Protein AF-A0A396SJG1-F1 (afdb_monomer_lite)

Secondary structure (DSSP, 8-state):
---EEEEEEETTEEEEEEE---SSS--EEEEEEETTEE-B-TTSSSBPEEEE-TT--HHHHHHHHHHHHHHHHHHT---

Radius of gyration: 13.0 Å; chains: 1; bounding box: 29×34×36 Å

Sequence (79 aa):
MIAAIDKIKVEEYEFLLEYKNEREGLPYVLWVFKNGEPLMQHHQPDQINMNFPANFSRAFLVDVCHRFVSNEQLNACPA

Foldseek 3Di:
DFPFPDWDDDPQKIWTWGQPDDDPQQRIKIFIDGNNHFDADPPDNDGDIDGHGPDDDPVVVVVVVVVVVVVVVVVPDDD

pLDDT: mean 77.34, std 14.96, range [27.94, 90.62]

Organism: NCBI:txid2304605

Structure (mmCIF, N/CA/C/O backbone):
data_AF-A0A396SJG1-F1
#
_entry.id   AF-A0A396SJG1-F1
#
loop_
_atom_site.group_PDB
_atom_site.id
_atom_site.type_symbol
_atom_site.label_atom_id
_atom_site.label_alt_id
_atom_site.label_comp_id
_atom_site.label_asym_id
_atom_site.label_entity_id
_atom_site.label_seq_id
_atom_site.pdbx_PDB_ins_code
_atom_site.Cartn_x
_atom_site.Cartn_y
_atom_site.Cartn_z
_atom_site.occupancy
_atom_site.B_iso_or_equiv
_atom_site.auth_seq_id
_atom_site.auth_comp_id
_atom_site.auth_asym_id
_atom_site.auth_atom_id
_atom_site.pdbx_PDB_model_num
ATOM 1 N N . MET A 1 1 ? 3.473 18.305 0.844 1.00 44.12 1 MET A N 1
ATOM 2 C CA . MET A 1 1 ? 2.226 17.905 0.163 1.00 44.12 1 MET A CA 1
ATOM 3 C C . MET A 1 1 ? 2.575 16.658 -0.637 1.00 44.12 1 MET A C 1
ATOM 5 O O . MET A 1 1 ? 3.402 16.770 -1.528 1.00 44.12 1 MET A O 1
ATOM 9 N N . ILE A 1 2 ? 2.085 15.483 -0.229 1.00 51.16 2 ILE A N 1
ATOM 10 C CA . ILE A 1 2 ? 2.305 14.213 -0.945 1.00 51.16 2 ILE A CA 1
ATOM 11 C C . ILE A 1 2 ? 1.437 14.251 -2.203 1.00 51.16 2 ILE A C 1
ATOM 13 O O . ILE A 1 2 ? 0.227 14.462 -2.102 1.00 51.16 2 ILE A O 1
ATOM 17 N N . ALA A 1 3 ? 2.037 14.101 -3.382 1.00 57.19 3 ALA A N 1
ATOM 18 C CA . ALA A 1 3 ? 1.292 13.999 -4.632 1.00 57.19 3 ALA A CA 1
ATOM 19 C C . ALA A 1 3 ? 0.803 12.550 -4.786 1.00 57.19 3 ALA A C 1
ATOM 21 O O . ALA A 1 3 ? 1.434 11.736 -5.458 1.00 57.19 3 ALA A O 1
ATOM 22 N N . ALA A 1 4 ? -0.290 12.214 -4.095 1.00 61.19 4 ALA A N 1
ATOM 23 C CA . ALA A 1 4 ? -0.909 10.898 -4.208 1.00 61.19 4 ALA A CA 1
ATOM 24 C C . ALA A 1 4 ? -1.488 10.716 -5.620 1.00 61.19 4 ALA A C 1
ATOM 26 O O . ALA A 1 4 ? -2.253 11.552 -6.100 1.00 61.19 4 ALA A O 1
ATOM 27 N N . ILE A 1 5 ? -1.104 9.624 -6.273 1.00 74.88 5 ILE A N 1
ATOM 28 C CA . ILE A 1 5 ? -1.515 9.262 -7.634 1.00 74.88 5 ILE A CA 1
ATOM 29 C C . ILE A 1 5 ? -2.802 8.444 -7.607 1.00 74.88 5 ILE A C 1
ATOM 31 O O . ILE A 1 5 ? -3.663 8.620 -8.465 1.00 74.88 5 ILE A O 1
ATOM 35 N N . ASP A 1 6 ? -2.948 7.573 -6.611 1.00 82.31 6 ASP A N 1
ATOM 36 C CA . ASP A 1 6 ? -4.181 6.828 -6.376 1.00 82.31 6 ASP A CA 1
ATOM 37 C C . ASP A 1 6 ? -4.443 6.729 -4.869 1.00 82.31 6 ASP A C 1
ATOM 39 O O . ASP A 1 6 ? -3.526 6.799 -4.044 1.00 82.31 6 ASP A O 1
ATOM 43 N N . LYS A 1 7 ? -5.717 6.602 -4.513 1.00 86.62 7 LYS A N 1
ATOM 44 C CA . LYS A 1 7 ? -6.194 6.519 -3.139 1.00 86.62 7 LYS A CA 1
ATOM 45 C C . LYS A 1 7 ? -7.293 5.475 -3.056 1.00 86.62 7 LYS A C 1
ATOM 47 O O . LYS A 1 7 ? -8.357 5.631 -3.653 1.00 86.62 7 LYS A O 1
ATOM 52 N N . ILE A 1 8 ? -7.053 4.443 -2.256 1.00 88.44 8 ILE A N 1
ATOM 53 C CA . ILE A 1 8 ? -8.005 3.359 -2.018 1.00 88.44 8 ILE A CA 1
ATOM 54 C C . ILE A 1 8 ? -8.438 3.422 -0.558 1.00 88.44 8 ILE A C 1
ATOM 56 O O . ILE A 1 8 ? -7.604 3.502 0.338 1.00 88.44 8 ILE A O 1
ATOM 60 N N . LYS A 1 9 ? -9.747 3.390 -0.311 1.00 88.56 9 LYS A N 1
ATOM 61 C CA . LYS A 1 9 ? -10.310 3.284 1.038 1.00 88.56 9 LYS A CA 1
ATOM 62 C C . LYS A 1 9 ? -10.955 1.921 1.208 1.00 88.56 9 LYS A C 1
ATOM 64 O O . LYS A 1 9 ? -11.777 1.537 0.379 1.00 88.56 9 LYS A O 1
ATOM 69 N N . VAL A 1 10 ? -10.594 1.228 2.279 1.00 87.25 10 VAL A N 1
ATOM 70 C CA . VAL A 1 10 ? -11.179 -0.055 2.669 1.00 87.25 10 VAL A CA 1
ATOM 71 C C . VAL A 1 10 ? -11.485 0.030 4.157 1.00 87.25 10 VAL A C 1
ATOM 73 O O . VAL A 1 10 ? -10.569 0.043 4.971 1.00 87.25 10 VAL A O 1
ATOM 76 N N . GLU A 1 11 ? -12.770 0.113 4.505 1.00 87.12 11 GLU A N 1
ATOM 77 C CA . GLU A 1 11 ? -13.229 0.258 5.895 1.00 87.12 11 GLU A CA 1
ATOM 78 C C . GLU A 1 11 ? -12.571 1.460 6.606 1.00 87.12 11 GLU A C 1
ATOM 80 O O . GLU A 1 11 ? -12.678 2.593 6.133 1.00 87.12 11 GLU A O 1
ATOM 85 N N . GLU A 1 12 ? -11.898 1.223 7.734 1.00 87.94 12 GLU A N 1
ATOM 86 C CA . GLU A 1 12 ? -11.139 2.222 8.493 1.00 87.94 12 GLU A CA 1
ATOM 87 C C . GLU A 1 12 ? -9.730 2.485 7.936 1.00 87.94 12 GLU A C 1
ATOM 89 O O . GLU A 1 12 ? -9.037 3.385 8.414 1.00 87.94 12 GLU A O 1
ATOM 94 N N . TYR A 1 13 ? -9.306 1.734 6.917 1.00 88.62 13 TYR A N 1
ATOM 95 C CA . TYR A 1 13 ? -7.994 1.863 6.299 1.00 88.62 13 TYR A CA 1
ATOM 96 C C . TYR A 1 13 ? -8.047 2.727 5.036 1.00 88.62 13 TYR A C 1
ATOM 98 O O . TYR A 1 13 ? -8.957 2.657 4.204 1.00 88.62 13 TYR A O 1
ATOM 106 N N . GLU A 1 14 ? -7.014 3.538 4.863 1.00 90.62 14 GLU A N 1
ATOM 107 C CA . GLU A 1 14 ? -6.801 4.380 3.699 1.00 90.62 14 GLU A CA 1
ATOM 108 C C . GLU A 1 14 ? -5.391 4.135 3.156 1.00 90.62 14 GLU A C 1
ATOM 110 O O . GLU A 1 14 ? -4.400 4.238 3.869 1.00 90.62 14 GLU A O 1
ATOM 115 N N . PHE A 1 15 ? -5.304 3.793 1.877 1.00 90.31 15 PHE A N 1
ATOM 116 C CA . PHE A 1 15 ? -4.064 3.480 1.187 1.00 90.31 15 PHE A CA 1
ATOM 117 C C . PHE A 1 15 ? -3.773 4.582 0.170 1.00 90.31 15 PHE A C 1
ATOM 119 O O . PHE A 1 15 ? -4.590 4.828 -0.722 1.00 90.31 15 PHE A O 1
ATOM 126 N N . LEU A 1 16 ? -2.628 5.251 0.299 1.00 89.69 16 LEU A N 1
ATOM 127 C CA . LEU A 1 16 ? -2.193 6.315 -0.608 1.00 89.69 16 LEU A CA 1
ATOM 128 C C . LEU A 1 16 ? -1.011 5.844 -1.437 1.00 89.69 16 LEU A C 1
ATOM 130 O O . LEU A 1 16 ? 0.054 5.566 -0.896 1.00 89.69 16 LEU A O 1
ATOM 134 N N . LEU A 1 17 ? -1.184 5.788 -2.751 1.00 88.44 17 LEU A N 1
ATOM 135 C CA . LEU A 1 17 ? -0.106 5.467 -3.669 1.00 88.44 17 LEU A CA 1
ATOM 136 C C . LEU A 1 17 ? 0.615 6.754 -4.082 1.00 88.44 17 LEU A C 1
ATOM 138 O O . LEU A 1 17 ? 0.023 7.630 -4.709 1.00 88.44 17 LEU A O 1
ATOM 142 N N . GLU A 1 18 ? 1.895 6.860 -3.759 1.00 87.75 18 GLU A N 1
ATOM 143 C CA . GLU A 1 18 ? 2.773 7.971 -4.124 1.00 87.75 18 GLU A CA 1
ATOM 144 C C . GLU A 1 18 ? 3.848 7.497 -5.111 1.00 87.75 18 GLU A C 1
ATOM 146 O O . GLU A 1 18 ? 4.331 6.371 -5.021 1.00 87.75 18 GLU A O 1
ATOM 151 N N . TYR A 1 19 ? 4.261 8.359 -6.041 1.00 84.69 19 TYR A N 1
ATOM 152 C CA . TYR A 1 19 ? 5.462 8.128 -6.845 1.00 84.69 19 TYR A CA 1
ATOM 153 C C . TYR A 1 19 ? 6.689 8.698 -6.131 1.00 84.69 19 TYR A C 1
ATOM 155 O O . TYR A 1 19 ? 6.804 9.912 -5.966 1.00 84.69 19 TYR A O 1
ATOM 163 N N . LYS A 1 20 ? 7.612 7.827 -5.713 1.00 77.62 20 LYS A N 1
ATOM 164 C CA . LYS A 1 20 ? 8.784 8.196 -4.894 1.00 77.62 20 LYS A CA 1
ATOM 165 C C . LYS A 1 20 ? 10.099 8.260 -5.686 1.00 77.62 20 LYS A C 1
ATOM 167 O O . LYS A 1 20 ? 11.144 8.547 -5.108 1.00 77.62 20 LYS A O 1
ATOM 172 N N . ASN A 1 21 ? 10.021 8.137 -7.015 1.00 66.38 21 ASN A N 1
ATOM 173 C CA . ASN A 1 21 ? 11.127 8.217 -7.979 1.00 66.38 21 ASN A CA 1
ATOM 174 C C . ASN A 1 21 ? 11.959 6.918 -8.125 1.00 66.38 21 ASN A C 1
ATOM 176 O O . ASN A 1 21 ? 12.210 6.195 -7.164 1.00 66.38 21 ASN A O 1
ATOM 180 N N . GLU A 1 22 ? 12.369 6.628 -9.365 1.00 61.19 22 GLU A N 1
ATOM 181 C CA . GLU A 1 22 ? 12.873 5.337 -9.875 1.00 61.19 22 GLU A CA 1
ATOM 182 C C . GLU A 1 22 ? 14.298 4.961 -9.430 1.00 61.19 22 GLU A C 1
ATOM 184 O O . GLU A 1 22 ? 15.226 4.873 -10.238 1.00 61.19 22 GLU A O 1
ATOM 189 N N . ARG A 1 23 ? 14.503 4.653 -8.151 1.00 53.78 23 ARG A N 1
ATOM 190 C CA . ARG A 1 23 ? 15.617 3.768 -7.788 1.00 53.78 23 ARG A CA 1
ATOM 191 C C . ARG A 1 23 ? 15.070 2.346 -7.711 1.00 53.78 23 ARG A C 1
ATOM 193 O O . ARG A 1 23 ? 14.267 2.043 -6.845 1.00 53.78 23 ARG A O 1
ATOM 200 N N . GLU A 1 24 ? 15.490 1.499 -8.652 1.00 61.62 24 GLU A N 1
ATOM 201 C CA . GLU A 1 24 ? 15.317 0.032 -8.606 1.00 61.62 24 GLU A CA 1
ATOM 202 C C . GLU A 1 24 ? 13.951 -0.548 -9.035 1.00 61.62 24 GLU A C 1
ATOM 204 O O . GLU A 1 24 ? 13.546 -1.608 -8.569 1.00 61.62 24 GLU A O 1
ATOM 209 N N . GLY A 1 25 ? 13.235 0.087 -9.973 1.00 65.19 25 GLY A N 1
ATOM 210 C CA . GLY A 1 25 ? 12.075 -0.545 -10.637 1.00 65.19 25 GLY A CA 1
ATOM 211 C C . GLY A 1 25 ? 10.796 -0.653 -9.791 1.00 65.19 25 GLY A C 1
ATOM 212 O O . GLY A 1 25 ? 9.792 -1.188 -10.266 1.00 65.19 25 GLY A O 1
ATOM 213 N N . LEU A 1 26 ? 10.806 -0.088 -8.581 1.00 72.88 26 LEU A N 1
ATOM 214 C CA . LEU A 1 26 ? 9.647 0.074 -7.702 1.00 72.88 26 LEU A CA 1
ATOM 215 C C . LEU A 1 26 ? 9.333 1.571 -7.511 1.00 72.88 26 LEU A C 1
ATOM 217 O O . LEU A 1 26 ? 9.603 2.131 -6.451 1.00 72.88 26 LEU A O 1
ATOM 221 N N . PRO A 1 27 ? 8.822 2.263 -8.546 1.00 81.00 27 PRO A N 1
ATOM 222 C CA . PRO A 1 27 ? 8.637 3.714 -8.504 1.00 81.00 27 PRO A CA 1
ATOM 223 C C . PRO A 1 27 ? 7.516 4.170 -7.570 1.00 81.00 27 PRO A C 1
ATOM 225 O O . PRO A 1 27 ? 7.431 5.359 -7.248 1.00 81.00 27 PRO A O 1
ATOM 228 N N . T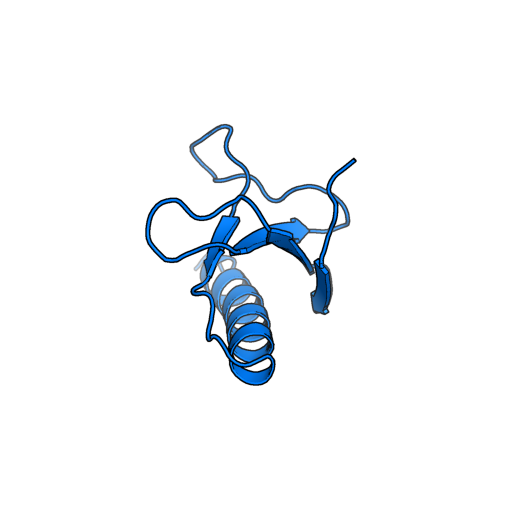YR A 1 28 ? 6.641 3.252 -7.166 1.00 86.62 28 TYR A N 1
ATOM 229 C CA . TYR A 1 28 ? 5.457 3.565 -6.390 1.00 86.62 28 TYR A CA 1
ATOM 230 C C . TYR A 1 28 ? 5.591 3.074 -4.956 1.00 86.62 28 TYR A C 1
ATOM 232 O O . TYR A 1 28 ? 6.099 1.986 -4.702 1.00 86.62 28 TYR A O 1
ATOM 240 N N . VAL A 1 29 ? 5.083 3.865 -4.022 1.00 87.38 29 VAL A N 1
ATOM 241 C CA . VAL A 1 29 ? 5.029 3.538 -2.601 1.00 87.38 29 VAL A CA 1
ATOM 242 C C . VAL A 1 29 ? 3.594 3.684 -2.134 1.00 87.38 29 VAL A C 1
ATOM 244 O O . VAL A 1 29 ? 2.992 4.745 -2.270 1.00 87.38 29 VAL A O 1
ATOM 247 N N . LEU A 1 30 ? 3.036 2.605 -1.602 1.00 88.81 30 LEU A N 1
ATOM 248 C CA . LEU A 1 30 ? 1.718 2.576 -0.996 1.00 88.81 30 LEU A CA 1
ATOM 249 C C . LEU A 1 30 ? 1.858 2.830 0.501 1.00 88.81 30 LEU A C 1
ATOM 251 O O . LEU A 1 30 ? 2.362 1.982 1.231 1.00 88.81 30 LEU A O 1
ATOM 255 N N . TRP A 1 31 ? 1.404 3.987 0.949 1.00 89.31 31 TRP A N 1
ATOM 256 C CA . TRP A 1 31 ? 1.345 4.386 2.347 1.00 89.31 31 TRP A CA 1
ATOM 257 C C . TRP A 1 31 ? 0.032 3.933 2.974 1.00 89.31 31 TRP A C 1
ATOM 259 O O . TRP A 1 31 ? -1.028 4.109 2.371 1.00 89.31 31 TRP A O 1
ATOM 269 N N . VAL A 1 32 ? 0.089 3.384 4.187 1.00 90.00 32 VAL A N 1
ATOM 270 C CA . VAL A 1 32 ? -1.101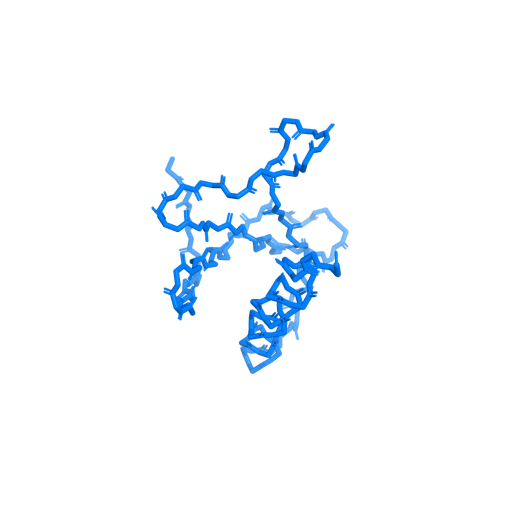 2.901 4.900 1.00 90.00 32 VAL A CA 1
ATOM 271 C C . VAL A 1 32 ? -1.485 3.867 6.014 1.00 90.00 32 VAL A C 1
ATOM 273 O O . VAL A 1 32 ? -0.648 4.288 6.813 1.00 90.00 32 VAL A O 1
ATOM 276 N N . PHE A 1 33 ? -2.767 4.194 6.079 1.00 89.44 33 PHE A N 1
ATOM 277 C CA . PHE A 1 33 ? -3.396 5.014 7.102 1.00 89.44 33 PHE A CA 1
ATOM 278 C C . PHE A 1 33 ? -4.559 4.229 7.709 1.00 89.44 33 PHE A C 1
ATOM 280 O O . PHE A 1 33 ? -5.220 3.462 7.011 1.00 89.44 33 PHE A O 1
ATOM 287 N N . LYS A 1 34 ? -4.823 4.424 8.997 1.00 87.69 34 LYS A N 1
ATOM 288 C CA . LYS A 1 34 ? -5.944 3.836 9.732 1.00 87.69 34 LYS A CA 1
ATOM 289 C C . LYS A 1 34 ? -6.632 4.949 10.516 1.00 87.69 34 LYS A C 1
ATOM 291 O O . LYS A 1 34 ? -5.966 5.707 11.211 1.00 87.69 34 LYS A O 1
ATOM 296 N N . ASN A 1 35 ? -7.944 5.100 10.362 1.00 87.69 35 ASN A N 1
ATOM 297 C CA . ASN A 1 35 ? -8.732 6.176 10.981 1.00 87.69 35 ASN A CA 1
ATOM 298 C C . ASN A 1 35 ? -8.214 7.600 10.677 1.00 87.69 35 ASN A C 1
ATOM 300 O O . ASN A 1 35 ? -8.362 8.517 11.478 1.00 87.69 35 ASN A O 1
ATOM 304 N N . GLY A 1 36 ? -7.620 7.794 9.494 1.00 84.00 36 GLY A N 1
ATOM 305 C CA . GLY A 1 36 ? -7.047 9.079 9.076 1.00 84.00 36 GLY A CA 1
ATOM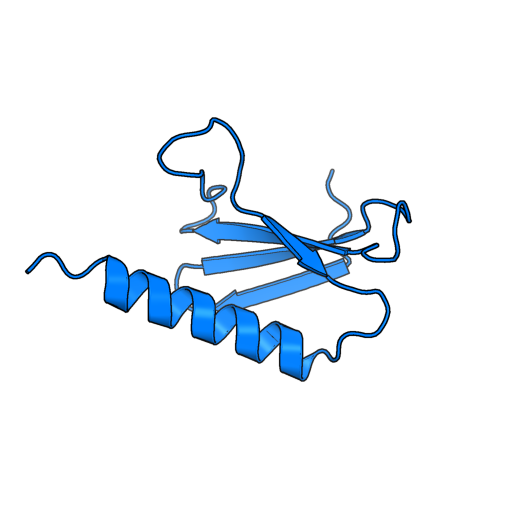 306 C C . GLY A 1 36 ? -5.648 9.365 9.628 1.00 84.00 36 GLY A C 1
ATOM 307 O O . GLY A 1 36 ? -5.067 10.387 9.269 1.00 84.00 36 GLY A O 1
ATOM 308 N N . GLU A 1 37 ? -5.082 8.463 10.432 1.00 86.31 37 GLU A N 1
ATOM 309 C CA . GLU A 1 37 ? -3.720 8.571 10.951 1.00 86.31 37 GLU A CA 1
ATOM 310 C C . GLU A 1 37 ? -2.768 7.601 10.233 1.00 86.31 37 GLU A C 1
ATOM 312 O O . GLU A 1 37 ? -3.172 6.497 9.860 1.00 86.31 37 GLU A O 1
ATOM 317 N N . PRO A 1 38 ? -1.503 7.987 9.994 1.00 86.94 38 PRO A N 1
ATOM 318 C CA . PRO A 1 38 ? -0.507 7.102 9.400 1.00 86.94 38 PRO A CA 1
ATOM 319 C C . PRO A 1 38 ? -0.272 5.878 10.292 1.00 86.94 38 PRO A C 1
ATOM 321 O O . PRO A 1 38 ? 0.068 6.006 11.467 1.00 86.94 38 PRO A O 1
ATOM 324 N N . LEU A 1 39 ? -0.443 4.680 9.730 1.00 86.44 39 LEU A N 1
ATOM 325 C CA . LEU A 1 39 ? -0.271 3.436 10.472 1.00 86.44 39 LEU A CA 1
ATOM 326 C C . LEU A 1 39 ? 1.226 3.178 10.682 1.00 86.44 39 LEU A C 1
ATOM 328 O O . LEU A 1 39 ? 1.950 2.943 9.717 1.00 86.44 39 LEU A O 1
ATOM 332 N N . MET A 1 40 ? 1.695 3.236 11.928 1.00 83.19 40 MET A N 1
ATOM 333 C CA . MET A 1 40 ? 3.111 3.056 12.277 1.00 83.19 40 MET A CA 1
ATOM 334 C C . MET A 1 40 ? 3.466 1.583 12.483 1.00 83.19 40 MET A C 1
ATOM 336 O O . MET A 1 40 ? 2.641 0.788 12.937 1.00 83.19 40 MET A O 1
ATOM 340 N N . GLN A 1 41 ? 4.707 1.208 12.174 1.00 79.31 41 GLN A N 1
ATOM 341 C CA . GLN A 1 41 ? 5.227 -0.110 12.532 1.00 79.31 41 GLN A CA 1
ATOM 342 C C . GLN A 1 41 ? 5.359 -0.239 14.058 1.00 79.31 41 GLN A C 1
ATOM 344 O O . GLN A 1 41 ? 5.852 0.663 14.725 1.00 79.31 41 GLN A O 1
ATOM 349 N N . HIS A 1 42 ? 4.986 -1.395 14.617 1.00 70.25 42 HIS A N 1
ATOM 350 C CA . HIS A 1 42 ? 4.970 -1.641 16.071 1.00 70.25 42 HIS A CA 1
ATOM 351 C C . HIS A 1 42 ? 6.318 -1.400 16.786 1.00 70.25 42 HIS A C 1
ATOM 353 O O . HIS A 1 42 ? 6.346 -1.168 17.992 1.00 70.25 42 HIS A O 1
ATOM 359 N N . HIS A 1 43 ? 7.437 -1.463 16.057 1.00 67.75 43 HIS A N 1
ATOM 360 C CA . HIS A 1 43 ? 8.791 -1.394 16.618 1.00 67.75 43 HIS A CA 1
ATOM 361 C C . HIS A 1 43 ? 9.700 -0.354 15.954 1.00 67.75 43 HIS A C 1
ATOM 363 O O . HIS A 1 43 ? 10.886 -0.300 16.270 1.00 67.75 43 HIS A O 1
ATOM 369 N N . GLN A 1 44 ? 9.178 0.459 15.035 1.00 68.38 44 GLN A N 1
ATOM 370 C CA . GLN A 1 44 ? 9.965 1.467 14.326 1.00 68.38 44 GLN A CA 1
ATOM 371 C C . GLN A 1 44 ? 9.154 2.759 14.191 1.00 68.38 44 GLN A C 1
ATOM 373 O O . GLN A 1 44 ? 7.936 2.693 14.052 1.00 68.38 44 GLN A O 1
ATOM 378 N N . PRO A 1 45 ? 9.803 3.937 14.191 1.00 74.56 45 PRO A N 1
ATOM 379 C CA . PRO A 1 45 ? 9.127 5.214 13.947 1.00 74.56 45 PRO A CA 1
ATOM 380 C C . PRO A 1 45 ? 8.637 5.366 12.494 1.00 74.56 45 PRO A C 1
ATOM 382 O O . PRO A 1 45 ? 8.131 6.422 12.122 1.00 74.56 45 PRO A O 1
ATOM 385 N N . ASP A 1 46 ? 8.811 4.335 11.668 1.00 79.50 46 ASP A N 1
ATOM 386 C CA . ASP A 1 46 ? 8.438 4.335 10.266 1.00 79.50 46 ASP A CA 1
ATOM 387 C C . ASP A 1 46 ? 6.971 3.948 10.066 1.00 79.50 46 ASP A C 1
ATOM 389 O O . ASP A 1 46 ? 6.468 2.952 10.596 1.00 79.50 46 ASP A O 1
ATOM 393 N N . GLN A 1 47 ? 6.297 4.722 9.216 1.00 82.88 47 GLN A N 1
ATOM 394 C CA . GLN A 1 47 ? 4.968 4.393 8.721 1.00 82.88 47 GLN A CA 1
ATOM 395 C C . GLN A 1 47 ? 5.028 3.128 7.856 1.00 82.88 47 GLN A C 1
ATOM 397 O O . GLN A 1 47 ? 5.930 2.960 7.027 1.00 82.88 47 GLN A O 1
ATOM 402 N N . ILE A 1 48 ? 4.032 2.256 8.006 1.00 85.12 48 ILE A N 1
ATOM 403 C CA . ILE A 1 48 ? 3.838 1.097 7.141 1.00 85.12 48 ILE A CA 1
ATOM 404 C C . ILE A 1 48 ? 3.668 1.584 5.704 1.00 85.12 48 ILE A C 1
ATOM 406 O O . ILE A 1 48 ? 2.754 2.344 5.369 1.00 85.12 48 ILE A O 1
ATOM 410 N N . ASN A 1 49 ? 4.577 1.122 4.854 1.00 85.75 49 ASN A N 1
ATOM 411 C CA . ASN A 1 49 ? 4.564 1.385 3.431 1.00 85.75 49 ASN A CA 1
ATOM 412 C C . ASN A 1 49 ? 4.964 0.130 2.652 1.00 85.75 49 ASN A C 1
ATOM 414 O O . ASN A 1 49 ? 5.652 -0.747 3.176 1.00 85.75 49 ASN A O 1
ATOM 418 N N . MET A 1 50 ? 4.504 0.035 1.407 1.00 85.81 50 MET A N 1
ATOM 419 C CA . MET A 1 50 ? 4.854 -1.050 0.493 1.00 85.81 50 MET A CA 1
ATOM 420 C C . MET A 1 50 ? 5.330 -0.483 -0.835 1.00 85.81 50 MET A C 1
ATOM 422 O O . MET A 1 50 ? 4.670 0.373 -1.416 1.00 85.81 50 MET A O 1
ATOM 426 N N . ASN A 1 51 ? 6.451 -0.988 -1.338 1.00 85.31 51 ASN A N 1
ATOM 427 C CA . ASN A 1 51 ? 6.958 -0.611 -2.652 1.00 85.31 51 ASN A CA 1
ATOM 428 C C . ASN A 1 51 ? 6.256 -1.431 -3.744 1.00 85.31 51 ASN A C 1
ATOM 430 O O . ASN A 1 51 ? 6.101 -2.646 -3.618 1.00 85.31 51 ASN A O 1
ATOM 434 N N . PHE A 1 52 ? 5.856 -0.766 -4.822 1.00 83.56 52 PHE A N 1
ATOM 435 C CA . PHE A 1 52 ? 5.096 -1.330 -5.929 1.00 83.56 52 PHE A CA 1
ATOM 436 C C . PHE A 1 52 ? 5.832 -1.125 -7.264 1.00 83.56 52 PHE A C 1
ATOM 438 O O . PHE A 1 52 ? 6.355 -0.034 -7.521 1.00 83.56 52 PHE A O 1
ATOM 445 N N . PRO A 1 53 ? 5.873 -2.153 -8.134 1.00 82.25 53 PRO A N 1
ATOM 446 C CA . PRO A 1 53 ? 6.578 -2.088 -9.412 1.00 82.25 53 PRO A CA 1
ATOM 447 C C . PRO A 1 53 ? 5.855 -1.209 -10.429 1.00 82.25 53 PRO A C 1
ATOM 449 O O . PRO A 1 53 ? 4.649 -1.034 -10.359 1.00 82.25 53 PRO A O 1
ATOM 452 N N . ALA A 1 54 ? 6.552 -0.688 -11.437 1.00 76.69 54 ALA A N 1
ATOM 453 C CA . ALA A 1 54 ? 5.931 0.233 -12.400 1.00 76.69 54 ALA A CA 1
ATOM 454 C C . ALA A 1 54 ? 4.716 -0.361 -13.153 1.00 76.69 54 ALA A C 1
ATOM 456 O O . ALA A 1 54 ? 3.835 0.364 -13.605 1.00 76.69 54 ALA A O 1
ATOM 457 N N . ASN A 1 55 ? 4.682 -1.687 -13.298 1.00 80.50 55 ASN A N 1
ATOM 458 C CA . ASN A 1 55 ? 3.747 -2.439 -14.131 1.00 80.50 55 ASN A CA 1
ATOM 459 C C . ASN A 1 55 ? 2.663 -3.202 -13.342 1.00 80.50 55 ASN A C 1
ATOM 461 O O . ASN A 1 55 ? 2.089 -4.153 -13.878 1.00 80.50 55 ASN A O 1
ATOM 465 N N . PHE A 1 56 ? 2.374 -2.840 -12.085 1.00 81.00 56 PHE A N 1
ATOM 466 C CA . PHE A 1 56 ? 1.281 -3.492 -11.353 1.00 81.00 56 PHE A CA 1
ATOM 467 C C . PHE A 1 56 ? -0.088 -3.145 -11.965 1.00 81.00 56 PHE A C 1
ATOM 469 O O . PHE A 1 56 ? -0.303 -2.064 -12.512 1.00 81.00 56 PHE A O 1
ATOM 476 N N . SER A 1 57 ? -1.053 -4.061 -11.852 1.00 85.00 57 SER A N 1
ATOM 477 C CA . SER A 1 57 ? -2.434 -3.794 -12.257 1.00 85.00 57 SER A CA 1
ATOM 478 C C . SER A 1 57 ? -3.231 -3.196 -11.099 1.00 85.00 57 SER A C 1
ATOM 480 O O . SER A 1 57 ? -3.056 -3.573 -9.940 1.00 85.00 57 SER A O 1
ATOM 482 N N . ARG A 1 58 ? -4.179 -2.303 -11.396 1.00 83.56 58 ARG A N 1
ATOM 483 C CA . ARG A 1 58 ? -5.066 -1.741 -10.364 1.00 83.56 58 ARG A CA 1
ATOM 484 C C . ARG A 1 58 ? -5.816 -2.826 -9.578 1.00 83.56 58 ARG A C 1
ATOM 486 O O . ARG A 1 58 ? -6.001 -2.687 -8.377 1.00 83.56 58 ARG A O 1
ATOM 493 N N . ALA A 1 59 ? -6.203 -3.919 -10.240 1.00 86.62 59 ALA A N 1
ATOM 494 C CA . ALA A 1 59 ? -6.840 -5.066 -9.593 1.00 86.62 59 ALA A CA 1
ATOM 495 C C . ALA A 1 59 ? -5.923 -5.732 -8.554 1.00 86.62 59 ALA A C 1
ATOM 497 O O . ALA A 1 59 ? -6.385 -6.072 -7.470 1.00 86.62 59 ALA A O 1
ATOM 498 N N . PHE A 1 60 ? -4.627 -5.861 -8.853 1.00 86.81 60 PHE A N 1
ATOM 499 C CA . PHE A 1 60 ? -3.63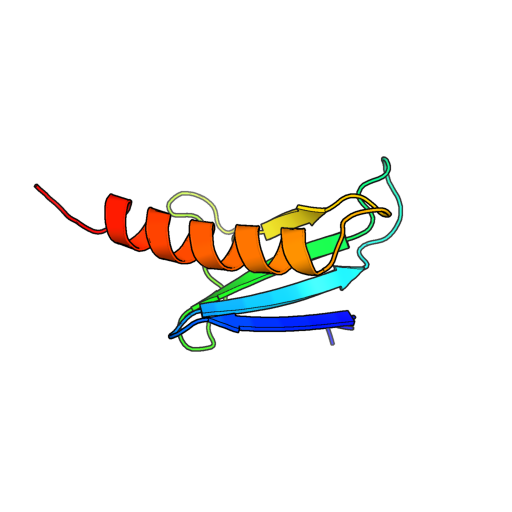9 -6.353 -7.896 1.00 86.81 60 PHE A CA 1
ATOM 500 C C . PHE A 1 60 ? -3.504 -5.414 -6.693 1.00 86.81 60 PHE A C 1
ATOM 502 O O . PHE A 1 60 ? -3.498 -5.881 -5.562 1.00 86.81 60 PHE A O 1
ATOM 509 N N . LEU A 1 61 ? -3.465 -4.096 -6.916 1.00 86.00 61 LEU A N 1
ATOM 510 C CA . LEU A 1 61 ? -3.395 -3.112 -5.829 1.00 86.00 61 LEU A CA 1
ATOM 511 C C . LEU A 1 61 ? -4.601 -3.228 -4.881 1.00 86.00 61 LEU A C 1
ATOM 513 O O . LEU A 1 61 ? -4.433 -3.282 -3.666 1.00 86.00 61 LEU A O 1
ATOM 517 N N . VAL A 1 62 ? -5.807 -3.328 -5.444 1.00 87.44 62 VAL A N 1
ATOM 518 C CA . VAL A 1 62 ? -7.048 -3.520 -4.682 1.00 87.44 62 VAL A CA 1
ATOM 519 C C . VAL A 1 62 ? -7.017 -4.839 -3.900 1.00 87.44 62 VAL A C 1
ATOM 521 O O . VAL A 1 62 ? -7.313 -4.834 -2.706 1.00 87.44 62 VAL A O 1
ATOM 524 N N . ASP A 1 63 ? -6.607 -5.949 -4.524 1.00 89.44 63 ASP A N 1
ATOM 525 C CA . ASP A 1 63 ? -6.470 -7.251 -3.852 1.00 89.44 63 ASP A CA 1
ATOM 526 C C . ASP A 1 63 ? -5.484 -7.185 -2.673 1.00 89.44 63 ASP A C 1
ATOM 528 O O . ASP A 1 63 ? -5.798 -7.654 -1.579 1.00 89.44 63 ASP A O 1
ATOM 532 N N . VAL A 1 64 ? -4.332 -6.526 -2.852 1.00 86.94 64 VAL A N 1
ATOM 533 C CA . VAL A 1 64 ? -3.345 -6.313 -1.781 1.00 86.94 64 VAL A CA 1
ATOM 534 C C . VAL A 1 64 ? -3.944 -5.508 -0.627 1.00 86.94 64 VAL A C 1
ATOM 536 O O . VAL A 1 64 ? -3.786 -5.909 0.526 1.00 86.94 64 VAL A O 1
ATOM 539 N N . CYS A 1 65 ? -4.669 -4.420 -0.909 1.00 88.56 65 CYS A N 1
ATOM 540 C CA . CYS A 1 65 ? -5.354 -3.629 0.118 1.00 88.56 65 CYS A CA 1
ATOM 541 C C . CYS A 1 65 ? -6.364 -4.474 0.911 1.00 88.56 65 CYS A C 1
ATOM 543 O O . CYS A 1 65 ? -6.343 -4.460 2.141 1.00 88.56 65 CYS A O 1
ATOM 545 N N . HIS A 1 66 ? -7.213 -5.252 0.232 1.00 89.31 66 HIS A N 1
ATOM 546 C CA . HIS A 1 66 ? -8.193 -6.119 0.896 1.00 89.31 66 HIS A CA 1
ATOM 547 C C . HIS A 1 66 ? -7.533 -7.211 1.744 1.00 89.31 66 HIS A C 1
ATOM 549 O O . HIS A 1 66 ? -7.966 -7.464 2.873 1.00 89.31 66 HIS A O 1
ATOM 555 N N . ARG A 1 67 ? -6.466 -7.840 1.235 1.00 86.06 67 ARG A N 1
ATOM 556 C CA . ARG A 1 67 ? -5.694 -8.837 1.991 1.00 86.06 67 ARG A CA 1
ATOM 557 C C . ARG A 1 67 ? -4.998 -8.232 3.195 1.00 86.06 67 ARG A C 1
ATOM 559 O O . ARG A 1 67 ? -4.951 -8.886 4.229 1.00 86.06 67 ARG A O 1
ATOM 566 N N . PHE A 1 68 ? -4.470 -7.015 3.078 1.00 85.94 68 PHE A N 1
ATOM 567 C CA . PHE A 1 68 ? -3.832 -6.327 4.196 1.00 85.94 68 PHE A CA 1
ATOM 568 C C . PHE A 1 68 ? -4.817 -6.139 5.349 1.00 85.94 68 PHE A C 1
ATOM 570 O O . PHE A 1 68 ? -4.525 -6.574 6.457 1.00 85.94 68 PHE A O 1
ATOM 577 N N . VAL A 1 69 ? -6.003 -5.584 5.070 1.00 85.44 69 VAL A N 1
ATOM 578 C 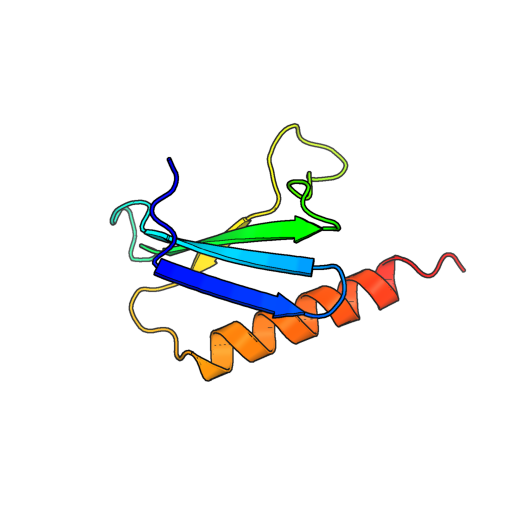CA . VAL A 1 69 ? -7.060 -5.402 6.081 1.00 85.44 69 VAL A CA 1
ATOM 579 C C . VAL A 1 69 ? -7.485 -6.746 6.678 1.00 85.44 69 VAL A C 1
ATOM 581 O O . VAL A 1 69 ? -7.555 -6.882 7.895 1.00 85.44 69 VAL A O 1
ATOM 584 N N . SER A 1 70 ? -7.684 -7.767 5.838 1.00 83.25 70 SER A N 1
ATOM 585 C CA . SER A 1 70 ? -8.089 -9.105 6.299 1.00 83.25 70 SER A CA 1
ATOM 586 C C . SER A 1 70 ? -7.027 -9.777 7.183 1.00 83.25 70 SER A C 1
ATOM 588 O O . SER A 1 70 ? -7.362 -10.393 8.192 1.00 83.25 70 SER A O 1
ATOM 590 N N . ASN A 1 71 ? -5.742 -9.654 6.836 1.00 74.75 71 ASN A N 1
ATOM 591 C CA . ASN A 1 71 ? -4.637 -10.216 7.618 1.00 74.75 71 ASN A CA 1
ATOM 592 C C . ASN A 1 71 ? -4.381 -9.446 8.919 1.00 74.75 71 ASN A C 1
ATOM 594 O O . ASN A 1 71 ? -4.025 -10.064 9.917 1.00 74.75 71 ASN A O 1
ATOM 598 N N . GLU A 1 72 ? -4.562 -8.123 8.932 1.00 66.56 72 GLU A N 1
ATOM 599 C CA . GLU A 1 72 ? -4.548 -7.331 10.170 1.00 66.56 72 GLU A CA 1
ATOM 600 C C . GLU A 1 72 ? -5.665 -7.786 11.108 1.00 66.56 72 GLU A C 1
ATOM 602 O O . GLU A 1 72 ? -5.397 -8.032 12.275 1.00 66.56 72 GLU A O 1
ATOM 607 N N . GLN A 1 73 ? -6.886 -8.002 10.606 1.00 58.84 73 GLN A N 1
ATOM 608 C CA . GLN A 1 73 ? -7.975 -8.547 11.423 1.00 58.84 73 GLN A CA 1
ATOM 609 C C . GLN A 1 73 ? -7.652 -9.949 11.973 1.00 58.84 73 GLN A C 1
ATOM 611 O O . GLN A 1 73 ? -7.965 -10.237 13.124 1.00 58.84 73 GLN A O 1
ATOM 616 N N . LEU A 1 74 ? -6.974 -10.800 11.191 1.00 46.84 74 LEU A N 1
ATOM 617 C CA . LEU A 1 74 ? -6.516 -12.126 11.634 1.00 46.84 74 LEU A CA 1
ATOM 618 C C . LEU A 1 74 ? -5.403 -12.057 12.695 1.00 46.84 74 LEU A C 1
ATOM 620 O O . LEU A 1 74 ? -5.412 -12.852 13.630 1.00 46.84 74 LEU A O 1
ATOM 624 N N . ASN A 1 75 ? -4.468 -11.111 12.577 1.00 48.88 75 ASN A N 1
ATOM 625 C CA . ASN A 1 75 ? -3.401 -10.893 13.563 1.00 48.88 75 ASN A CA 1
ATOM 626 C C . ASN A 1 75 ? -3.871 -10.106 14.800 1.00 48.88 75 ASN A C 1
ATOM 628 O O . ASN A 1 75 ? -3.241 -10.191 15.851 1.00 48.88 75 ASN A O 1
ATOM 632 N N . ALA A 1 76 ? -4.965 -9.350 14.688 1.00 43.31 76 ALA A N 1
ATOM 633 C C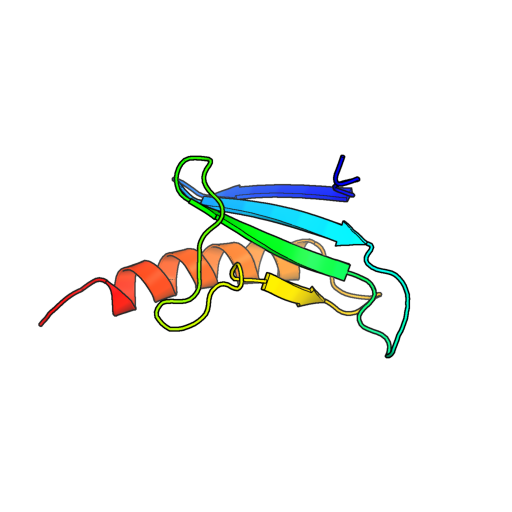A . ALA A 1 76 ? -5.580 -8.586 15.771 1.00 43.31 76 ALA A CA 1
ATOM 634 C C . ALA A 1 76 ? -6.566 -9.412 16.616 1.00 43.31 76 ALA A C 1
ATOM 636 O O . ALA A 1 76 ? -7.149 -8.873 17.556 1.00 43.31 76 ALA A O 1
ATOM 637 N N . CYS A 1 77 ? -6.745 -10.704 16.323 1.00 27.94 77 CYS A N 1
ATOM 638 C CA . CYS A 1 77 ? -7.381 -11.648 17.235 1.00 27.94 77 CYS A CA 1
ATOM 639 C C . CYS A 1 77 ? -6.342 -12.170 18.246 1.00 27.94 77 CYS A C 1
ATOM 641 O O . CYS A 1 77 ? -5.566 -13.063 17.899 1.00 27.94 77 CYS A O 1
ATOM 643 N N . PRO A 1 78 ? -6.309 -11.673 19.498 1.00 37.56 78 PRO A N 1
ATOM 644 C CA . PRO A 1 78 ? -5.630 -12.392 20.563 1.00 37.56 78 PRO A CA 1
ATOM 645 C C . PRO A 1 78 ? -6.395 -13.697 20.815 1.00 37.56 78 PRO A C 1
ATOM 647 O O . PRO A 1 78 ? -7.618 -13.685 20.980 1.00 37.56 78 PRO A O 1
ATOM 650 N N . ALA A 1 79 ? -5.673 -14.816 20.794 1.00 35.59 79 ALA A N 1
ATOM 651 C CA . ALA A 1 79 ? -6.140 -16.061 21.394 1.00 35.59 79 ALA A CA 1
ATOM 652 C C . ALA A 1 79 ? -6.275 -15.910 22.917 1.00 35.59 79 ALA A C 1
ATOM 654 O O . ALA A 1 79 ? -5.489 -15.126 23.503 1.00 35.59 79 ALA A O 1
#